Protein AF-I3DXZ9-F1 (afdb_monomer_lite)

Secondary structure (DSSP, 8-state):
----TT-EEEEE----TTSSS---EEEEEEEEESSSSEEEEEEEETTEEEEEEEEEBSSSTT-EE--HHHHHHHHHHHHHHHHHHHHHHHHHHHHHHHHHHHHHHHHHHHHHHHHHHHHHHHHHHHHHHHHHHHHHTSPPPP----

Organism: NCBI:txid997296

Sequence (146 aa):
MKPTVGRIVYYKSYGTPNGEYKSEERAAIVTGVVDDETVHLCVLNPTGMFFNLNVKQGQNGGQRDWMPYQKGQAQKTDEVTETLNKVNVAQNFVMENLLQRIEQLESHVNELQKQEQIIQSMSYHLVQLQQEINELKKPQEPNYFG

pLDDT: mean 92.09, std 8.74, range [56.5, 98.69]

Radius of gyration: 43.35 Å; chains: 1; bounding box: 88×40×124 Å

Structure (mmCIF, N/CA/C/O backbone):
data_AF-I3DXZ9-F1
#
_entry.id   AF-I3DXZ9-F1
#
loop_
_atom_site.group_PDB
_atom_site.id
_atom_site.type_symbol
_atom_site.label_atom_id
_atom_site.label_alt_id
_atom_site.label_comp_id
_atom_site.label_asym_id
_atom_site.label_entity_id
_atom_site.label_seq_id
_atom_site.pdbx_PDB_ins_code
_atom_site.Cartn_x
_atom_site.Cartn_y
_atom_site.Cartn_z
_atom_site.occupancy
_atom_site.B_iso_or_equiv
_atom_site.auth_seq_id
_atom_site.auth_comp_id
_atom_site.auth_asym_id
_atom_site.auth_atom_id
_atom_site.pdbx_PDB_model_num
ATOM 1 N N . MET A 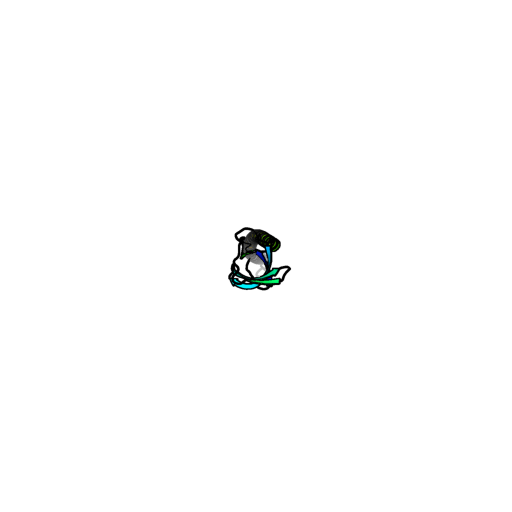1 1 ? 8.460 4.979 -4.888 1.00 85.19 1 MET A N 1
ATOM 2 C CA . MET A 1 1 ? 7.586 3.939 -5.484 1.00 85.19 1 MET A CA 1
ATOM 3 C C . MET A 1 1 ? 8.424 2.725 -5.860 1.00 85.19 1 MET A C 1
ATOM 5 O O . MET A 1 1 ? 9.480 2.917 -6.450 1.00 85.19 1 MET A O 1
ATOM 9 N N . LYS A 1 2 ? 7.955 1.510 -5.548 1.00 92.06 2 LYS A N 1
ATOM 10 C CA . LYS A 1 2 ? 8.658 0.245 -5.834 1.00 92.06 2 LYS A CA 1
ATOM 11 C C . LYS A 1 2 ? 8.429 -0.227 -7.276 1.00 92.06 2 LYS A C 1
ATOM 13 O O . LYS A 1 2 ? 7.263 -0.249 -7.667 1.00 92.06 2 LYS A O 1
ATOM 18 N N . PRO A 1 3 ? 9.448 -0.612 -8.063 1.00 96.25 3 PRO A N 1
ATOM 19 C CA . PRO A 1 3 ? 9.257 -1.076 -9.435 1.00 96.25 3 PRO A CA 1
ATOM 20 C C . PRO A 1 3 ? 8.631 -2.465 -9.552 1.00 96.25 3 PRO A C 1
ATOM 22 O O . PRO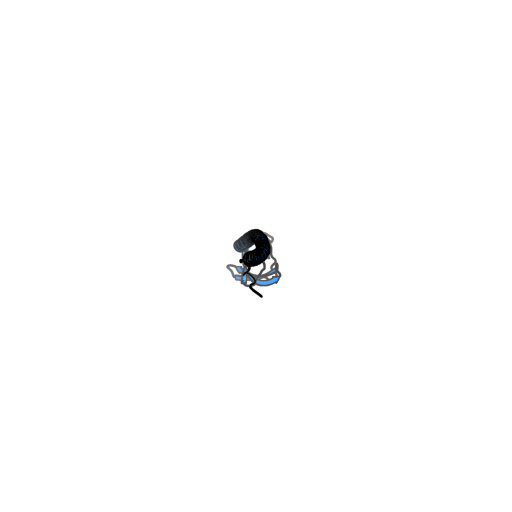 A 1 3 ? 8.794 -3.321 -8.690 1.00 96.25 3 PRO A O 1
ATOM 25 N N . THR A 1 4 ? 7.895 -2.676 -10.645 1.00 97.25 4 THR A N 1
ATOM 26 C CA . THR A 1 4 ? 7.294 -3.964 -11.013 1.00 97.25 4 THR A CA 1
ATOM 27 C C . THR A 1 4 ? 7.357 -4.144 -12.527 1.00 97.25 4 THR A C 1
ATOM 29 O O . THR A 1 4 ? 7.286 -3.163 -13.271 1.00 97.25 4 THR A O 1
ATOM 32 N N . VAL A 1 5 ? 7.446 -5.394 -12.983 1.00 98.00 5 VAL A N 1
ATOM 33 C CA . VAL A 1 5 ? 7.362 -5.746 -14.410 1.00 98.00 5 VAL A CA 1
ATOM 34 C C . VAL A 1 5 ? 6.035 -5.256 -15.003 1.00 98.00 5 VAL A C 1
ATOM 36 O O . VAL A 1 5 ? 5.012 -5.226 -14.318 1.00 98.00 5 VAL A O 1
ATOM 39 N N . GLY A 1 6 ? 6.069 -4.812 -16.260 1.00 97.06 6 GLY A N 1
ATOM 40 C CA . GLY A 1 6 ? 4.919 -4.289 -17.000 1.00 97.06 6 GLY A CA 1
ATOM 41 C C . GLY A 1 6 ? 4.603 -2.813 -16.740 1.00 97.06 6 GLY A C 1
ATOM 42 O O . GLY A 1 6 ? 3.785 -2.236 -17.454 1.00 97.06 6 GLY A O 1
ATOM 43 N N . ARG A 1 7 ? 5.250 -2.160 -15.763 1.00 96.38 7 ARG A N 1
ATOM 44 C CA . ARG A 1 7 ? 5.054 -0.718 -15.545 1.00 96.38 7 ARG A CA 1
ATOM 45 C C . ARG A 1 7 ? 5.713 0.110 -16.631 1.00 96.38 7 ARG A C 1
ATOM 47 O O . ARG A 1 7 ? 6.837 -0.170 -17.037 1.00 96.38 7 ARG A O 1
ATOM 54 N N . ILE A 1 8 ? 5.027 1.178 -17.020 1.00 96.75 8 ILE A N 1
ATOM 55 C CA . ILE A 1 8 ? 5.564 2.193 -17.918 1.00 96.75 8 ILE A CA 1
ATOM 56 C C . ILE A 1 8 ? 6.288 3.259 -17.086 1.00 96.75 8 ILE A C 1
ATOM 58 O O . ILE A 1 8 ? 5.797 3.668 -16.030 1.00 96.75 8 ILE A O 1
ATOM 62 N N . VAL A 1 9 ? 7.463 3.665 -17.557 1.00 96.94 9 VAL A N 1
ATOM 63 C CA . VAL A 1 9 ? 8.340 4.691 -16.984 1.00 96.94 9 VAL A CA 1
ATOM 64 C C . VAL A 1 9 ? 8.850 5.613 -18.092 1.00 96.94 9 VAL A C 1
ATOM 66 O O . VAL A 1 9 ? 8.760 5.281 -19.279 1.00 96.94 9 VAL A O 1
ATOM 69 N N . TYR A 1 10 ? 9.417 6.756 -17.714 1.00 96.62 10 TYR A N 1
ATOM 70 C CA . TYR A 1 10 ? 10.251 7.534 -18.622 1.00 96.62 10 TYR A CA 1
ATOM 71 C C . TYR A 1 10 ? 11.684 7.022 -18.588 1.00 96.62 10 TYR A C 1
ATOM 73 O O . TYR A 1 10 ? 12.281 6.880 -17.525 1.00 96.62 10 TYR A O 1
ATOM 81 N N . TYR A 1 11 ? 12.237 6.751 -19.764 1.00 96.69 11 TYR A N 1
ATOM 82 C CA . TYR A 1 11 ? 13.657 6.528 -19.985 1.00 96.69 11 TYR A CA 1
ATOM 83 C C . TYR A 1 11 ? 14.250 7.759 -20.655 1.00 96.69 11 TYR A C 1
ATOM 85 O O . TYR A 1 11 ? 13.725 8.234 -21.660 1.00 96.69 11 TYR A O 1
ATOM 93 N N . LYS A 1 12 ? 15.363 8.257 -20.132 1.00 95.62 12 LYS A N 1
ATOM 94 C CA . LYS A 1 12 ? 16.041 9.423 -20.679 1.00 95.62 12 LYS A CA 1
ATOM 95 C C . LYS A 1 12 ? 17.200 8.973 -21.558 1.00 95.62 12 LYS A C 1
ATOM 97 O O . LYS A 1 12 ? 18.123 8.317 -21.081 1.00 95.62 12 LYS A O 1
ATOM 102 N N . SER A 1 13 ? 17.167 9.286 -22.853 1.00 91.56 13 SER A N 1
ATOM 103 C CA . SER A 1 13 ? 18.253 8.898 -23.762 1.00 91.56 13 SER A CA 1
ATOM 104 C C . SER A 1 13 ? 19.569 9.582 -23.373 1.00 91.56 13 SER A C 1
ATOM 106 O O . SER A 1 13 ? 19.568 10.679 -22.818 1.00 91.56 13 SER A O 1
ATOM 108 N N . TYR A 1 14 ? 20.709 8.952 -23.665 1.00 88.25 14 TYR A N 1
ATOM 109 C CA . TYR A 1 14 ? 22.026 9.530 -23.365 1.00 88.25 14 TYR A CA 1
ATOM 110 C C . TYR A 1 14 ? 22.279 10.862 -24.087 1.00 88.25 14 TYR A C 1
ATOM 112 O O . TYR A 1 14 ? 23.001 11.711 -23.571 1.00 88.25 14 TYR A O 1
ATOM 120 N N . GLY A 1 15 ? 21.672 11.052 -25.262 1.00 84.56 15 GLY A N 1
ATOM 121 C CA . GLY A 1 15 ? 22.135 12.054 -26.216 1.00 84.56 15 GLY A CA 1
ATOM 122 C C . GLY A 1 15 ? 23.538 11.712 -26.726 1.00 84.56 15 GLY A C 1
ATOM 123 O O . GLY A 1 15 ? 24.065 10.628 -26.467 1.00 84.56 15 GLY A O 1
ATOM 124 N N . THR A 1 16 ? 24.151 12.636 -27.454 1.00 81.06 16 THR A N 1
ATOM 125 C CA . THR A 1 16 ? 25.560 12.528 -27.859 1.00 81.06 16 THR A CA 1
ATOM 126 C C . THR A 1 16 ? 26.425 13.533 -27.108 1.00 81.06 16 THR A C 1
ATOM 128 O O . THR A 1 16 ? 25.973 14.664 -26.922 1.00 81.06 16 THR A O 1
ATOM 131 N N . PRO A 1 17 ? 27.682 13.194 -26.768 1.00 78.06 17 PRO A N 1
ATOM 132 C CA . PRO A 1 17 ? 28.588 14.090 -26.043 1.00 78.06 17 PRO A CA 1
ATOM 133 C C . PRO A 1 17 ? 28.754 15.481 -26.674 1.00 78.06 17 PRO A C 1
ATOM 135 O O . PRO A 1 17 ? 28.822 16.471 -25.955 1.00 78.06 17 PRO A O 1
ATOM 138 N N . ASN A 1 18 ? 28.742 15.569 -28.009 1.00 76.19 18 ASN A N 1
ATOM 139 C CA . ASN A 1 18 ? 28.889 16.830 -28.749 1.00 76.19 18 ASN A CA 1
ATOM 140 C C . ASN A 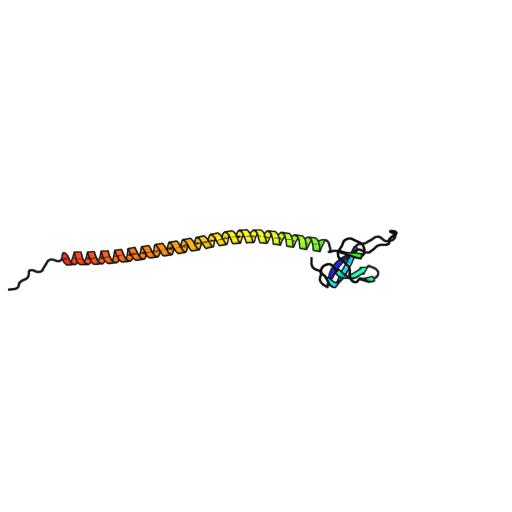1 18 ? 27.555 17.557 -29.014 1.00 76.19 18 ASN A C 1
ATOM 142 O O . ASN A 1 18 ? 27.524 18.526 -29.765 1.00 76.19 18 ASN A O 1
ATOM 146 N N . GLY A 1 19 ? 26.443 17.089 -28.434 1.00 73.56 19 GLY A N 1
ATOM 147 C CA . GLY A 1 19 ? 25.136 17.750 -28.525 1.00 73.56 19 GLY A CA 1
ATOM 148 C C . GLY A 1 19 ? 24.388 17.597 -29.854 1.00 73.56 19 GLY A C 1
ATOM 149 O O . GLY A 1 19 ? 23.314 18.177 -29.993 1.00 73.56 19 GLY A O 1
ATOM 150 N N . GLU A 1 20 ? 24.907 16.806 -30.798 1.00 80.75 20 GLU A N 1
ATOM 151 C CA . GLU A 1 20 ? 24.246 16.494 -32.077 1.00 80.75 20 GLU A CA 1
ATOM 152 C C . GLU A 1 20 ? 22.843 15.896 -31.867 1.00 80.75 20 GLU A C 1
ATOM 154 O O . GLU A 1 20 ? 21.886 16.288 -32.531 1.00 80.75 20 GLU A O 1
ATOM 159 N N . TYR A 1 21 ? 22.699 15.032 -30.860 1.00 78.06 21 TYR A N 1
ATOM 160 C CA . TYR A 1 21 ? 21.424 14.502 -30.393 1.00 78.06 21 TYR A CA 1
ATOM 161 C C . TYR A 1 21 ? 21.205 14.859 -28.929 1.00 78.06 21 TYR A C 1
ATOM 163 O O . TYR A 1 21 ? 22.020 14.543 -28.055 1.00 78.06 21 TYR A O 1
ATOM 171 N N . LYS A 1 22 ? 20.066 15.496 -28.655 1.00 82.06 22 LYS A N 1
ATOM 172 C CA . LYS A 1 22 ? 19.655 15.829 -27.294 1.00 82.06 22 LYS A CA 1
ATOM 173 C C . LYS A 1 22 ? 19.220 14.578 -26.536 1.00 82.06 22 LYS A C 1
ATOM 175 O O . LYS A 1 22 ? 18.750 13.588 -27.098 1.00 82.06 22 LYS A O 1
ATOM 180 N N . SER A 1 23 ? 19.382 14.657 -25.224 1.00 87.25 23 SER A N 1
ATOM 181 C CA . SER A 1 23 ? 18.749 13.733 -24.297 1.00 87.25 23 SER A CA 1
ATOM 182 C C . SER A 1 23 ? 17.238 13.987 -24.301 1.00 87.25 23 SER A C 1
ATOM 184 O O . SER A 1 23 ? 16.801 15.111 -24.059 1.00 87.25 23 SER A O 1
ATOM 186 N N . GLU A 1 24 ? 16.453 12.959 -24.607 1.00 90.00 24 GLU A N 1
ATOM 187 C CA . GLU A 1 24 ? 14.995 13.017 -24.737 1.00 90.00 24 GLU A CA 1
ATOM 188 C C . GLU A 1 24 ? 14.336 11.984 -23.825 1.00 90.00 24 GLU A C 1
ATOM 190 O O . GLU A 1 24 ? 14.875 10.894 -23.603 1.00 90.00 24 GLU A O 1
ATOM 195 N N . GLU A 1 25 ? 13.150 12.321 -23.323 1.00 93.38 25 GLU A N 1
ATOM 196 C CA . GLU A 1 25 ? 12.300 11.397 -22.578 1.00 93.38 25 GLU A CA 1
ATOM 197 C C . GLU A 1 25 ? 11.579 10.453 -23.543 1.00 93.38 25 GLU A C 1
ATOM 199 O O . GLU A 1 25 ? 10.981 10.870 -24.534 1.00 93.38 25 GLU A O 1
ATOM 204 N N . ARG A 1 26 ? 11.645 9.156 -23.253 1.00 94.56 26 ARG A N 1
ATOM 205 C CA . ARG A 1 26 ? 11.073 8.082 -24.065 1.00 94.56 26 ARG A CA 1
ATOM 206 C C . ARG A 1 26 ? 10.232 7.177 -23.185 1.00 94.56 26 ARG A C 1
ATOM 208 O O . ARG A 1 26 ? 10.595 6.905 -22.041 1.00 94.56 26 ARG A O 1
ATOM 215 N N . ALA A 1 27 ? 9.120 6.682 -23.717 1.00 95.75 27 ALA A N 1
ATOM 216 C CA . ALA A 1 27 ? 8.328 5.684 -23.016 1.00 95.75 27 ALA A CA 1
ATOM 217 C C . ALA A 1 27 ? 9.105 4.364 -22.956 1.00 95.75 27 ALA A C 1
ATOM 219 O O . ALA A 1 27 ? 9.639 3.897 -23.964 1.00 95.75 27 ALA A O 1
ATOM 220 N N . ALA A 1 28 ? 9.158 3.753 -21.780 1.00 97.81 28 ALA A N 1
ATOM 221 C CA . ALA A 1 28 ? 9.765 2.446 -21.604 1.00 97.81 28 ALA A CA 1
ATOM 222 C C . ALA A 1 28 ? 8.913 1.568 -20.695 1.00 97.81 28 ALA A C 1
ATOM 224 O O . ALA A 1 28 ? 8.310 2.056 -19.741 1.00 97.81 28 ALA A O 1
ATOM 225 N N . ILE A 1 29 ? 8.883 0.271 -20.982 1.00 98.19 29 ILE A N 1
ATOM 226 C CA . ILE A 1 29 ? 8.206 -0.731 -20.157 1.00 98.19 29 ILE A CA 1
ATOM 227 C C . ILE A 1 29 ? 9.259 -1.491 -19.359 1.00 98.19 29 ILE A C 1
ATOM 229 O O . ILE A 1 29 ? 10.258 -1.941 -19.920 1.00 98.19 29 ILE A O 1
ATOM 233 N N . VAL A 1 30 ? 9.027 -1.661 -18.059 1.00 98.50 30 VAL A N 1
ATOM 234 C CA . VAL A 1 30 ? 9.857 -2.502 -17.195 1.00 98.50 30 VAL A CA 1
ATOM 235 C C . VAL A 1 30 ? 9.688 -3.965 -17.598 1.00 98.50 30 VAL A C 1
ATOM 237 O O . VAL A 1 30 ? 8.603 -4.528 -17.466 1.00 98.50 30 VAL A O 1
ATOM 240 N N . THR A 1 31 ? 10.764 -4.592 -18.059 1.00 98.62 31 THR A N 1
ATOM 241 C CA . THR A 1 31 ? 10.801 -6.011 -18.449 1.00 98.62 31 THR A CA 1
ATOM 242 C C . THR A 1 31 ? 11.378 -6.911 -17.358 1.00 98.62 31 THR A C 1
ATOM 244 O O . THR A 1 31 ? 11.125 -8.110 -17.359 1.00 98.62 31 THR A O 1
ATOM 247 N N . GLY A 1 32 ? 12.104 -6.340 -16.395 1.00 98.50 32 GLY A N 1
ATOM 248 C CA . GLY A 1 32 ? 12.686 -7.050 -15.257 1.00 98.50 32 GLY A CA 1
ATOM 249 C C . GLY A 1 32 ? 13.040 -6.087 -14.128 1.00 98.50 32 GLY A C 1
ATOM 250 O O . GLY A 1 32 ? 13.316 -4.914 -14.377 1.00 98.50 32 GLY A O 1
ATOM 251 N N . VAL A 1 33 ? 13.017 -6.571 -12.888 1.00 98.56 33 VAL A N 1
ATOM 252 C CA . VAL A 1 33 ? 13.404 -5.798 -11.698 1.00 98.56 33 VAL A CA 1
ATOM 253 C C . VAL A 1 33 ? 14.641 -6.446 -11.097 1.00 98.56 33 VAL A C 1
ATOM 255 O O . VAL A 1 33 ? 14.615 -7.639 -10.806 1.00 98.56 33 VAL A O 1
ATOM 258 N N . VAL A 1 34 ? 15.709 -5.664 -10.943 1.00 98.12 34 VAL A N 1
ATOM 259 C CA . VAL A 1 34 ? 16.955 -6.105 -10.298 1.00 98.12 34 VAL A CA 1
ATOM 260 C C . VAL A 1 34 ? 16.889 -5.775 -8.810 1.00 98.12 34 VAL A C 1
ATOM 262 O O . VAL A 1 34 ? 17.074 -6.648 -7.970 1.00 98.12 34 VAL A O 1
ATOM 265 N N . ASP A 1 35 ? 16.553 -4.523 -8.500 1.00 97.38 35 ASP A N 1
ATOM 266 C CA . ASP A 1 35 ? 16.347 -3.999 -7.152 1.00 97.38 35 ASP A CA 1
ATOM 267 C C . ASP A 1 35 ? 15.368 -2.805 -7.198 1.00 97.38 35 ASP A C 1
ATOM 269 O O . ASP A 1 35 ? 14.758 -2.521 -8.235 1.00 97.38 35 ASP A O 1
ATOM 273 N N . ASP A 1 36 ? 15.179 -2.109 -6.075 1.00 95.56 36 ASP A N 1
ATOM 274 C CA . ASP A 1 36 ? 14.224 -0.996 -5.976 1.00 95.56 36 ASP A CA 1
ATOM 275 C C . ASP A 1 36 ? 14.597 0.219 -6.858 1.00 95.56 36 ASP A C 1
ATOM 277 O O . ASP A 1 36 ? 13.729 1.017 -7.237 1.00 95.56 36 ASP A O 1
ATOM 281 N N . GLU A 1 37 ? 15.865 0.345 -7.257 1.00 96.69 37 GLU A N 1
ATOM 282 C CA . GLU A 1 37 ? 16.383 1.450 -8.066 1.00 96.69 37 GLU A CA 1
ATOM 283 C C . GLU A 1 37 ? 16.725 1.035 -9.504 1.00 96.69 37 GLU A C 1
ATOM 285 O O . GLU A 1 37 ? 16.688 1.878 -10.407 1.00 96.69 37 GLU A O 1
ATOM 290 N N . THR A 1 38 ? 16.942 -0.252 -9.759 1.00 98.06 38 THR A N 1
ATOM 291 C CA . THR A 1 38 ? 17.507 -0.773 -11.006 1.00 98.06 38 THR A CA 1
ATOM 292 C C . THR A 1 38 ? 16.562 -1.747 -11.708 1.00 98.06 38 THR A C 1
ATOM 294 O O . THR A 1 38 ? 16.081 -2.724 -11.134 1.00 98.06 38 THR A O 1
ATOM 297 N N . VAL A 1 39 ? 16.311 -1.504 -12.997 1.00 98.69 39 VAL A N 1
ATOM 298 C CA . VAL A 1 39 ? 15.366 -2.290 -13.809 1.00 98.69 39 VAL A CA 1
ATOM 299 C C . VAL A 1 39 ? 15.915 -2.614 -15.196 1.00 98.69 39 VAL A C 1
ATOM 301 O O . VAL A 1 39 ? 16.880 -2.019 -15.670 1.00 98.69 39 VAL A O 1
ATOM 304 N N . HIS A 1 40 ? 15.291 -3.567 -15.873 1.00 98.62 40 HIS A N 1
ATOM 305 C CA . HIS A 1 40 ? 15.451 -3.790 -17.307 1.00 98.62 40 HIS A CA 1
ATOM 306 C C . HIS A 1 40 ? 14.294 -3.123 -18.038 1.00 98.62 40 HIS A C 1
ATOM 308 O O . HIS A 1 40 ? 13.159 -3.161 -17.561 1.00 98.62 40 HIS A O 1
ATOM 314 N N . LEU A 1 41 ? 14.582 -2.497 -19.174 1.00 98.50 41 LEU A N 1
ATOM 315 C CA . LEU A 1 41 ? 13.626 -1.697 -19.922 1.00 98.50 41 LEU A CA 1
ATOM 316 C C . LEU A 1 41 ? 13.544 -2.146 -21.374 1.00 98.50 41 LEU A C 1
ATOM 318 O O . LEU A 1 41 ? 14.565 -2.353 -22.023 1.00 98.50 41 LEU A O 1
ATOM 322 N N . CYS A 1 42 ? 12.325 -2.186 -21.898 1.00 98.38 42 CYS A N 1
ATOM 323 C CA . CYS A 1 42 ? 12.053 -2.089 -23.324 1.00 98.38 42 CYS A CA 1
ATOM 324 C C . CYS A 1 42 ? 11.693 -0.633 -23.635 1.00 98.38 42 CYS A C 1
ATOM 326 O O . CYS A 1 42 ? 10.603 -0.175 -23.291 1.00 98.38 42 CYS A O 1
ATOM 328 N N . VAL A 1 43 ? 12.618 0.105 -24.244 1.00 97.12 43 VAL A N 1
ATOM 329 C CA . VAL A 1 43 ? 12.451 1.507 -24.637 1.00 97.12 43 VAL A CA 1
ATOM 330 C C . VAL A 1 43 ? 11.792 1.565 -26.008 1.00 97.12 43 VAL A C 1
ATOM 332 O O . VAL A 1 43 ? 12.315 1.012 -26.976 1.00 97.12 43 VAL A O 1
ATOM 335 N N . LEU A 1 44 ? 10.661 2.257 -26.091 1.00 95.50 44 LEU A N 1
ATOM 336 C CA . LEU A 1 44 ? 9.863 2.395 -27.302 1.00 95.50 44 LEU A CA 1
ATOM 337 C C . LEU A 1 44 ? 10.277 3.663 -28.055 1.00 95.50 44 LEU A C 1
ATOM 339 O O . LEU A 1 44 ? 10.239 4.765 -27.506 1.00 95.50 44 LEU A O 1
ATOM 343 N N . ASN A 1 45 ? 10.654 3.507 -29.320 1.00 90.06 45 ASN A N 1
ATOM 344 C CA . ASN A 1 45 ? 10.961 4.599 -30.235 1.00 90.06 45 ASN A CA 1
ATOM 345 C C . ASN A 1 45 ? 10.121 4.498 -31.508 1.00 90.06 45 ASN A C 1
ATOM 347 O O . ASN A 1 45 ? 9.740 3.393 -31.895 1.00 90.06 45 ASN A O 1
ATOM 351 N N . PRO A 1 46 ? 9.899 5.619 -32.222 1.00 87.94 46 PRO A N 1
ATOM 352 C CA . PRO A 1 46 ? 9.197 5.594 -33.506 1.00 87.94 46 PRO A CA 1
ATOM 353 C C . PRO A 1 46 ? 9.814 4.625 -34.524 1.00 87.94 46 PRO A C 1
ATOM 355 O O . PRO A 1 46 ? 9.106 4.056 -35.346 1.00 87.94 46 PRO A O 1
ATOM 358 N N . THR A 1 47 ? 11.132 4.429 -34.463 1.00 89.44 47 THR A N 1
ATOM 359 C CA . THR A 1 47 ? 11.897 3.601 -35.402 1.00 89.44 47 THR A CA 1
ATOM 360 C C . THR A 1 47 ? 12.218 2.200 -34.881 1.00 89.44 47 THR A C 1
ATOM 362 O O . THR A 1 47 ? 12.861 1.430 -35.590 1.00 89.44 47 THR A O 1
ATOM 365 N N . GLY A 1 48 ? 11.803 1.841 -33.662 1.00 92.62 48 GLY A N 1
ATOM 366 C CA . GLY A 1 48 ? 12.070 0.513 -33.111 1.00 92.62 48 GLY A CA 1
ATOM 367 C C . GLY A 1 48 ? 12.064 0.443 -31.589 1.00 92.62 48 GLY A C 1
ATOM 368 O O . GLY A 1 48 ? 11.704 1.387 -30.891 1.00 92.62 48 GLY A O 1
ATOM 369 N N . MET A 1 49 ? 12.485 -0.706 -31.067 1.00 96.06 49 MET A N 1
ATOM 370 C CA . MET A 1 49 ? 12.551 -0.974 -29.632 1.00 96.06 49 MET A CA 1
ATOM 371 C C . MET A 1 49 ? 13.984 -1.305 -29.223 1.00 96.06 49 MET A C 1
ATOM 373 O O . MET A 1 49 ? 14.666 -2.053 -29.921 1.00 96.06 49 MET A O 1
ATOM 377 N N . PHE A 1 50 ? 14.427 -0.769 -28.086 1.00 95.50 50 PHE A N 1
ATOM 378 C CA . PHE A 1 50 ? 15.737 -1.077 -27.504 1.00 95.50 50 PHE A CA 1
ATOM 379 C C . PHE A 1 50 ? 15.565 -1.742 -26.144 1.00 95.50 50 PHE A C 1
ATOM 381 O O . PHE A 1 50 ? 14.734 -1.316 -25.344 1.00 95.50 50 PHE A O 1
ATOM 388 N N . PHE A 1 51 ? 16.374 -2.761 -25.870 1.00 97.62 51 PHE A N 1
ATOM 389 C CA . PHE A 1 51 ? 16.364 -3.473 -24.597 1.00 97.62 51 PHE A CA 1
ATOM 390 C C . PHE A 1 51 ? 17.574 -3.061 -23.768 1.00 97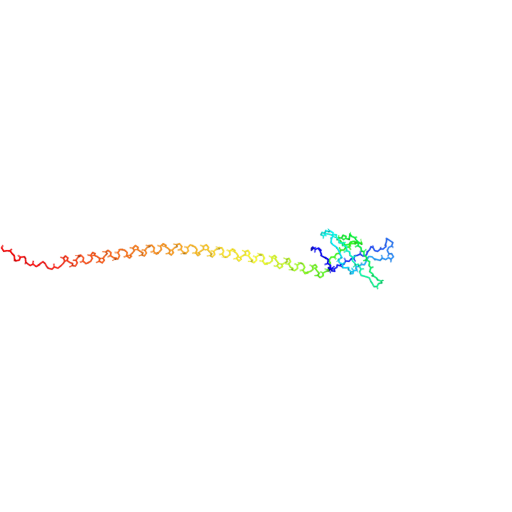.62 51 PHE A C 1
ATOM 392 O O . PHE A 1 51 ? 18.701 -3.461 -24.056 1.00 97.62 51 PHE A O 1
ATOM 399 N N . ASN A 1 52 ? 17.333 -2.265 -22.730 1.00 97.38 52 ASN A N 1
ATOM 400 C CA . ASN A 1 52 ? 18.379 -1.750 -21.858 1.00 97.38 52 ASN A CA 1
ATOM 401 C C . ASN A 1 52 ? 18.352 -2.506 -20.531 1.00 97.38 52 ASN A C 1
ATOM 403 O O . ASN A 1 52 ? 17.327 -2.553 -19.850 1.00 97.38 52 ASN A O 1
ATOM 407 N N . LEU A 1 53 ? 19.488 -3.083 -20.152 1.00 98.25 53 LEU A N 1
ATOM 408 C CA . LEU A 1 53 ? 19.646 -3.796 -18.888 1.00 98.25 53 LEU A CA 1
ATOM 409 C C . LEU A 1 53 ? 20.222 -2.867 -17.816 1.00 98.25 53 LEU A C 1
ATOM 411 O O . LEU A 1 53 ? 20.929 -1.911 -18.123 1.00 98.25 53 LEU A O 1
ATOM 415 N N . ASN A 1 54 ? 19.941 -3.188 -16.554 1.00 98.12 54 ASN A N 1
ATOM 416 C CA . ASN A 1 54 ? 20.484 -2.510 -15.372 1.00 98.12 54 ASN A CA 1
ATOM 417 C C . ASN A 1 54 ? 20.341 -0.973 -15.377 1.00 98.12 54 ASN A C 1
ATOM 419 O O . ASN A 1 54 ? 21.253 -0.243 -14.987 1.00 98.12 54 ASN A O 1
ATOM 423 N N . VAL A 1 55 ? 19.186 -0.470 -15.813 1.00 98.25 55 VAL A N 1
ATOM 424 C CA . VAL A 1 55 ? 18.883 0.962 -15.867 1.00 98.25 55 VAL A CA 1
ATOM 425 C C . VAL A 1 55 ? 18.527 1.478 -14.475 1.00 98.25 55 VAL A C 1
ATOM 427 O O . VAL A 1 55 ? 17.513 1.081 -13.896 1.00 98.25 55 VAL A O 1
ATOM 430 N N . LYS A 1 56 ? 19.349 2.397 -13.961 1.00 97.94 56 LYS A N 1
ATOM 431 C CA . LYS A 1 56 ? 19.170 3.034 -12.649 1.00 97.94 56 LYS A CA 1
ATOM 432 C C . LYS A 1 56 ? 18.131 4.152 -12.674 1.00 97.94 56 LYS A C 1
ATOM 434 O O . LYS A 1 56 ? 17.949 4.827 -13.691 1.00 97.94 56 LYS A O 1
ATOM 439 N N . GLN A 1 57 ? 17.490 4.389 -11.532 1.00 97.19 57 GLN A N 1
ATOM 440 C CA . GLN A 1 57 ? 16.638 5.555 -11.323 1.00 97.19 57 GLN A CA 1
ATOM 441 C C . GLN A 1 57 ? 17.456 6.854 -11.346 1.00 97.19 57 GLN A C 1
ATOM 443 O O . GLN A 1 57 ? 18.535 6.919 -10.762 1.00 97.19 57 GLN A O 1
ATOM 448 N N . GLY A 1 58 ? 16.932 7.903 -11.976 1.00 95.12 58 GLY A N 1
ATOM 449 C CA . GLY A 1 58 ? 17.505 9.245 -11.915 1.00 95.12 58 GLY A CA 1
ATOM 450 C C . GLY A 1 58 ? 17.071 10.149 -13.070 1.00 95.12 58 GLY A C 1
ATOM 451 O O . GLY A 1 58 ? 16.160 9.818 -13.821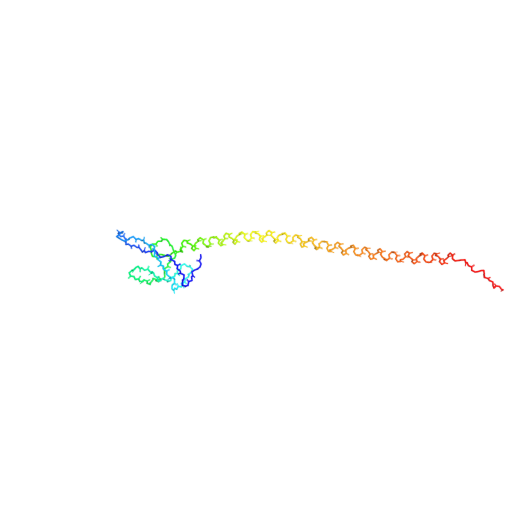 1.00 95.12 58 GLY A O 1
ATOM 452 N N . GLN A 1 59 ? 17.709 11.318 -13.175 1.00 92.12 59 GLN A N 1
ATOM 453 C CA . GLN A 1 59 ? 17.350 12.396 -14.113 1.00 92.12 59 GLN A CA 1
ATOM 454 C C . GLN A 1 59 ? 18.348 12.586 -15.263 1.00 92.12 59 GLN A C 1
ATOM 456 O O . GLN A 1 59 ? 18.173 13.492 -16.084 1.00 92.12 59 GLN A O 1
ATOM 461 N N . ASN A 1 60 ? 19.403 11.772 -15.322 1.00 92.62 60 ASN A N 1
ATOM 462 C CA . ASN A 1 60 ? 20.467 11.881 -16.316 1.00 92.62 60 ASN A CA 1
ATOM 463 C C . ASN A 1 60 ? 20.214 10.972 -17.524 1.00 92.62 60 ASN A C 1
ATOM 465 O O . ASN A 1 60 ? 19.356 10.090 -17.502 1.00 92.62 60 ASN A O 1
ATOM 469 N N . GLY A 1 61 ? 20.989 11.180 -18.589 1.00 93.50 61 GLY A N 1
ATOM 470 C CA . GLY A 1 61 ? 20.984 10.284 -19.741 1.00 93.50 61 GLY A CA 1
ATOM 471 C C . GLY A 1 61 ? 21.326 8.846 -19.338 1.00 93.50 61 GLY A C 1
ATOM 472 O O . GLY A 1 61 ? 22.222 8.614 -18.526 1.00 93.50 61 GLY A O 1
ATOM 473 N N . GLY A 1 62 ? 20.584 7.884 -19.881 1.00 94.69 62 GLY A N 1
ATOM 474 C CA . GLY A 1 62 ? 20.702 6.471 -19.529 1.00 94.69 62 GLY A CA 1
ATOM 475 C C . GLY A 1 62 ? 19.955 6.053 -18.271 1.00 94.69 62 GLY A C 1
ATOM 476 O O . GLY A 1 62 ? 20.082 4.902 -17.862 1.00 94.69 62 GLY A O 1
ATOM 477 N N . GLN A 1 63 ? 19.211 6.959 -17.639 1.00 97.06 63 GLN A N 1
ATOM 478 C CA . GLN A 1 63 ? 18.455 6.675 -16.424 1.00 97.06 63 GLN A CA 1
ATOM 479 C C . GLN A 1 63 ? 16.955 6.656 -16.692 1.00 97.06 63 GLN A C 1
ATOM 481 O O . GLN A 1 63 ? 16.470 7.077 -17.747 1.00 97.06 63 GLN A O 1
ATOM 486 N N . ARG A 1 64 ? 16.217 6.139 -15.712 1.00 96.50 64 ARG A N 1
ATOM 487 C CA . ARG A 1 64 ? 14.758 6.098 -15.729 1.00 96.50 64 ARG A CA 1
ATOM 488 C C . ARG A 1 64 ? 14.153 6.902 -14.600 1.00 96.50 64 ARG A C 1
ATOM 490 O O . ARG A 1 64 ? 14.717 7.001 -13.513 1.00 96.50 64 ARG A O 1
ATOM 497 N N . ASP A 1 65 ? 12.938 7.358 -14.818 1.00 96.31 65 ASP A N 1
ATOM 498 C CA . ASP A 1 65 ? 12.135 8.015 -13.808 1.00 96.31 65 ASP A CA 1
ATOM 499 C C . ASP A 1 65 ? 10.664 7.632 -13.947 1.00 96.31 65 ASP A C 1
ATOM 501 O O . ASP A 1 65 ? 10.201 7.144 -14.978 1.00 96.31 65 ASP A O 1
ATOM 505 N N . TRP A 1 66 ? 9.920 7.828 -12.873 1.00 95.31 66 TRP A N 1
ATOM 506 C CA . TRP A 1 66 ? 8.483 7.631 -12.862 1.00 95.31 66 TRP A CA 1
ATOM 507 C C . TRP A 1 66 ? 7.785 8.681 -13.717 1.00 95.31 66 TRP A C 1
ATOM 509 O O . TRP A 1 66 ? 8.160 9.855 -13.694 1.00 95.31 66 TRP A O 1
ATOM 519 N N . MET A 1 67 ? 6.730 8.278 -14.424 1.00 93.00 67 MET A N 1
ATOM 520 C CA . MET A 1 67 ? 5.925 9.230 -15.180 1.00 93.00 67 MET A CA 1
ATOM 521 C C . MET A 1 67 ? 5.289 10.251 -14.219 1.00 93.00 67 MET A C 1
ATOM 523 O O . MET A 1 67 ? 4.875 9.871 -13.117 1.00 93.00 67 MET A O 1
ATOM 527 N N . PRO A 1 68 ? 5.160 11.534 -14.610 1.00 89.44 68 PRO A N 1
ATOM 528 C CA . PRO A 1 68 ? 4.663 12.591 -13.726 1.00 89.44 68 PRO A CA 1
ATOM 529 C C . PRO A 1 68 ? 3.324 12.264 -13.056 1.00 89.44 68 PRO A C 1
ATOM 531 O O . PRO A 1 68 ? 3.156 12.494 -11.859 1.00 89.44 68 PRO A O 1
ATOM 534 N N . TYR A 1 69 ? 2.391 11.648 -13.789 1.00 87.75 69 TYR A N 1
ATOM 535 C CA . TYR A 1 69 ? 1.098 11.259 -13.225 1.00 87.75 69 TYR A CA 1
ATOM 536 C C . TYR A 1 69 ? 1.230 10.171 -12.151 1.00 87.75 69 TYR A C 1
ATOM 538 O O . TYR A 1 69 ? 0.498 10.209 -11.169 1.00 87.75 69 TYR A O 1
ATOM 546 N N . GLN A 1 70 ? 2.173 9.231 -12.281 1.00 88.38 70 GLN A N 1
ATOM 547 C CA . GLN A 1 70 ? 2.396 8.198 -11.265 1.00 88.38 70 GLN A CA 1
ATOM 548 C C . GLN A 1 70 ? 2.930 8.819 -9.969 1.00 88.38 70 GLN A C 1
ATOM 550 O O . GLN A 1 70 ? 2.515 8.419 -8.884 1.00 88.38 70 GLN A O 1
ATOM 555 N N . LYS A 1 71 ? 3.793 9.840 -10.075 1.00 86.75 71 LYS A N 1
ATOM 556 C CA . LYS A 1 71 ? 4.277 10.604 -8.915 1.00 86.75 71 LYS A CA 1
ATOM 557 C C . LYS A 1 71 ? 3.145 11.362 -8.226 1.00 86.75 71 LYS A C 1
ATOM 559 O O . LYS A 1 71 ? 3.020 11.272 -7.011 1.00 86.75 71 LYS A O 1
ATOM 564 N N . GLY A 1 72 ? 2.293 12.039 -8.999 1.00 85.00 72 GLY A N 1
ATOM 565 C CA . GLY A 1 72 ? 1.141 12.759 -8.453 1.00 85.00 72 GLY A CA 1
ATOM 566 C C . GLY A 1 72 ? 0.127 11.840 -7.762 1.00 85.00 72 GLY A C 1
ATOM 567 O O . GLY A 1 72 ? -0.434 12.209 -6.738 1.00 85.00 72 GLY A O 1
ATOM 568 N N . GLN A 1 73 ? -0.092 10.626 -8.279 1.00 85.31 73 GLN A N 1
ATOM 569 C CA . GLN A 1 73 ? -0.956 9.636 -7.621 1.00 85.31 73 GLN A CA 1
ATOM 570 C C . GLN A 1 73 ? -0.346 9.113 -6.313 1.00 85.31 73 GLN A C 1
ATOM 572 O O . GLN A 1 73 ? -1.059 8.985 -5.319 1.00 85.31 73 GLN A O 1
ATOM 577 N N . ALA A 1 74 ? 0.966 8.854 -6.289 1.00 80.25 74 ALA A N 1
ATOM 578 C CA . ALA A 1 74 ? 1.662 8.450 -5.069 1.00 80.25 74 ALA A CA 1
ATOM 579 C C . ALA A 1 74 ? 1.579 9.534 -3.984 1.00 80.25 74 ALA A C 1
ATOM 581 O O . ALA A 1 74 ? 1.152 9.238 -2.877 1.00 80.25 74 ALA A O 1
ATOM 582 N N . GLN A 1 75 ? 1.855 10.794 -4.337 1.00 81.25 75 GLN A N 1
ATOM 583 C CA . GLN A 1 75 ? 1.747 11.928 -3.412 1.00 81.25 75 GLN A CA 1
ATOM 584 C C . GLN A 1 75 ? 0.345 12.060 -2.815 1.00 81.25 75 GLN A C 1
ATOM 586 O O . GLN A 1 75 ? 0.200 12.134 -1.600 1.00 81.25 75 GLN A O 1
ATOM 591 N N . LYS A 1 76 ? -0.701 11.997 -3.650 1.00 86.56 76 LYS A N 1
ATOM 592 C CA . LYS A 1 76 ? -2.089 12.024 -3.163 1.00 86.56 76 LYS A CA 1
ATOM 593 C C . LYS A 1 76 ? -2.391 10.870 -2.212 1.00 86.56 76 LYS A C 1
ATOM 595 O O . LYS A 1 76 ? -3.123 11.048 -1.248 1.00 86.56 76 LYS A O 1
ATOM 600 N N . THR A 1 77 ? -1.850 9.686 -2.487 1.00 86.62 77 THR A N 1
ATOM 601 C CA . THR A 1 77 ? -2.049 8.513 -1.627 1.00 86.62 77 THR A CA 1
ATOM 602 C C . THR A 1 77 ? -1.379 8.717 -0.270 1.00 86.62 77 THR A C 1
ATOM 604 O O . THR A 1 77 ? -1.994 8.426 0.755 1.00 86.62 77 THR A O 1
ATOM 607 N N . ASP A 1 78 ? -0.164 9.265 -0.254 1.00 85.38 78 ASP A N 1
ATOM 608 C CA . ASP A 1 78 ? 0.583 9.560 0.970 1.00 85.38 78 ASP A CA 1
ATOM 609 C C . ASP A 1 78 ? -0.142 10.624 1.817 1.00 85.38 78 ASP A C 1
ATOM 611 O O . ASP A 1 78 ? -0.373 10.409 3.006 1.00 85.38 78 ASP A O 1
ATOM 615 N N . GLU A 1 79 ? -0.611 11.712 1.195 1.00 87.62 79 GLU A N 1
ATOM 616 C CA . GLU A 1 79 ? -1.388 12.778 1.854 1.00 87.62 79 GLU A CA 1
ATOM 617 C C . GLU A 1 79 ? -2.707 12.262 2.452 1.00 87.62 79 GLU A C 1
ATOM 619 O O . GLU A 1 79 ? -3.056 12.567 3.600 1.00 87.62 79 GLU A O 1
ATOM 624 N N . VAL A 1 80 ? -3.450 11.453 1.689 1.00 92.94 80 VAL A N 1
ATOM 625 C CA . VAL A 1 80 ? -4.696 10.829 2.158 1.00 92.94 80 VAL A CA 1
ATOM 626 C C . VAL A 1 80 ? -4.414 9.877 3.317 1.00 92.94 80 VAL A C 1
ATOM 628 O O . VAL A 1 80 ? -5.144 9.896 4.306 1.00 92.94 80 VAL A O 1
ATOM 631 N N . THR A 1 81 ? -3.346 9.081 3.233 1.00 91.12 81 THR A N 1
ATOM 632 C CA . THR A 1 81 ? -2.955 8.137 4.291 1.00 91.12 81 THR A CA 1
ATOM 633 C C . THR A 1 81 ? -2.569 8.873 5.571 1.00 91.12 81 THR A C 1
ATOM 635 O O . THR A 1 81 ? -3.011 8.497 6.656 1.00 91.12 81 THR A O 1
ATOM 638 N N . GLU A 1 82 ? -1.800 9.957 5.467 1.00 91.81 82 GLU A N 1
ATOM 639 C CA . GLU A 1 82 ? -1.441 10.789 6.617 1.00 91.81 82 GLU A CA 1
ATOM 640 C C . GLU A 1 82 ? -2.683 11.416 7.266 1.00 91.81 82 GLU A C 1
ATOM 642 O O . GLU A 1 82 ? -2.831 11.401 8.492 1.00 91.81 82 GLU A O 1
ATOM 647 N N . THR A 1 83 ? -3.608 11.923 6.450 1.00 91.38 83 THR A N 1
ATOM 648 C CA . THR A 1 83 ? -4.867 12.505 6.930 1.00 91.38 83 THR A CA 1
ATOM 649 C C . THR A 1 83 ? -5.724 11.457 7.636 1.00 91.38 83 THR A C 1
ATOM 651 O O . THR A 1 83 ? -6.216 11.702 8.738 1.00 91.38 83 THR A O 1
ATOM 654 N N . LEU A 1 84 ? -5.850 10.267 7.046 1.00 92.50 84 LEU A N 1
ATOM 655 C CA . LEU A 1 84 ? -6.598 9.153 7.621 1.00 92.50 84 LEU A CA 1
ATOM 656 C C . LEU A 1 84 ? -5.998 8.714 8.962 1.00 92.50 84 LEU A C 1
ATOM 658 O O . LEU A 1 84 ? -6.732 8.522 9.928 1.00 92.50 84 LEU A O 1
ATOM 662 N N . ASN A 1 85 ? -4.669 8.635 9.060 1.00 93.19 85 ASN A N 1
ATOM 663 C CA . ASN A 1 85 ? -3.986 8.295 10.307 1.00 93.19 85 ASN A CA 1
ATOM 664 C C . ASN A 1 85 ? -4.266 9.320 11.415 1.00 93.19 85 ASN A C 1
ATOM 666 O O . ASN A 1 85 ? -4.551 8.927 12.544 1.00 93.19 85 ASN A O 1
ATOM 670 N N . LYS A 1 86 ? -4.249 10.623 11.108 1.00 92.44 86 LYS A N 1
ATOM 671 C CA . LYS A 1 86 ? -4.585 11.676 12.086 1.00 92.44 86 LYS A CA 1
ATOM 672 C C . LYS A 1 86 ? -6.026 11.556 12.584 1.00 92.44 86 LYS A C 1
ATOM 674 O O . LYS A 1 86 ? -6.266 11.661 13.786 1.00 92.44 86 LYS A O 1
ATOM 679 N N . VAL A 1 87 ? -6.971 11.305 11.676 1.00 93.75 87 VAL A N 1
ATOM 680 C CA . VAL A 1 87 ? -8.382 11.089 12.030 1.00 93.75 87 VAL A CA 1
ATOM 681 C C . VAL A 1 87 ? -8.535 9.852 12.914 1.00 93.75 87 VAL A C 1
ATOM 683 O O . VAL A 1 87 ? -9.190 9.933 13.950 1.00 93.75 87 VAL A O 1
ATOM 686 N N . ASN A 1 88 ? -7.878 8.745 12.564 1.00 95.12 88 ASN A N 1
ATOM 687 C CA . ASN A 1 88 ? -7.932 7.507 13.341 1.00 95.12 88 ASN A CA 1
ATOM 688 C C . ASN A 1 88 ? -7.367 7.691 14.755 1.00 95.12 88 ASN A C 1
ATOM 690 O O . ASN A 1 88 ? -7.963 7.211 15.712 1.00 95.12 88 ASN A O 1
ATOM 694 N N . VAL A 1 89 ? -6.262 8.429 14.919 1.00 94.69 89 VAL A N 1
ATOM 695 C CA . VAL A 1 89 ? -5.703 8.736 16.248 1.00 94.69 89 VAL A CA 1
ATOM 696 C C . VAL A 1 89 ? -6.701 9.525 17.097 1.00 94.69 89 VAL A C 1
ATOM 698 O O . VAL A 1 89 ? -6.930 9.178 18.254 1.00 94.69 89 VAL A O 1
ATOM 701 N N . ALA A 1 90 ? -7.335 10.552 16.525 1.00 93.00 90 ALA A N 1
ATOM 702 C CA . ALA A 1 90 ? -8.337 11.341 17.239 1.00 93.00 90 ALA A CA 1
ATOM 703 C C . ALA A 1 90 ? -9.576 10.506 17.607 1.00 93.00 90 ALA A C 1
ATOM 705 O O . ALA A 1 90 ? -10.078 10.605 18.725 1.00 93.00 90 ALA A O 1
ATOM 706 N N . GLN A 1 91 ? -10.049 9.658 16.691 1.00 93.50 91 GLN A N 1
ATOM 707 C CA . GLN A 1 91 ? -11.182 8.762 16.934 1.00 93.50 91 GLN A CA 1
ATOM 708 C C . GLN A 1 91 ? -10.871 7.724 18.015 1.00 93.50 91 GLN A C 1
ATOM 710 O O . GLN A 1 91 ? -11.693 7.526 18.908 1.00 93.50 91 GLN A O 1
ATOM 715 N N . ASN A 1 92 ? -9.682 7.120 17.983 1.00 95.19 92 ASN A N 1
ATOM 716 C CA . ASN A 1 92 ? -9.244 6.164 18.997 1.00 95.19 92 ASN A CA 1
ATOM 717 C C . ASN A 1 92 ? -9.154 6.825 20.374 1.00 95.19 92 ASN A C 1
ATOM 719 O O . ASN A 1 92 ? -9.674 6.278 21.339 1.00 95.19 92 ASN A O 1
ATOM 723 N N . PHE A 1 93 ? -8.605 8.040 20.456 1.00 96.12 93 PHE A N 1
ATOM 724 C CA . PHE A 1 93 ? -8.559 8.788 21.712 1.00 96.12 93 PHE A CA 1
ATOM 725 C C . PHE A 1 93 ? -9.961 9.050 22.284 1.00 96.12 93 PHE A C 1
ATOM 727 O O . PHE A 1 93 ? -10.199 8.863 23.476 1.00 96.12 93 PHE A O 1
ATOM 734 N N . VAL A 1 94 ? -10.919 9.470 21.450 1.00 96.75 94 VAL A N 1
ATOM 735 C CA . VAL A 1 94 ? -12.308 9.671 21.898 1.00 96.75 94 VAL A CA 1
ATOM 736 C C . VAL A 1 94 ? -12.926 8.350 22.362 1.00 96.75 94 VAL A C 1
ATOM 738 O O . VAL A 1 94 ? -13.566 8.322 23.411 1.00 96.75 94 VAL A O 1
ATOM 741 N N . MET A 1 95 ? -12.712 7.262 21.620 1.00 96.94 95 MET A N 1
ATOM 742 C CA . MET A 1 95 ? -13.233 5.940 21.965 1.00 96.94 95 MET A CA 1
ATOM 743 C C . MET A 1 95 ? -12.684 5.440 23.306 1.00 96.94 95 MET A C 1
ATOM 745 O O . MET A 1 95 ? -13.463 5.020 24.155 1.00 96.94 95 MET A O 1
ATOM 749 N N . GLU A 1 96 ? -11.374 5.540 23.536 1.00 97.44 96 GLU A N 1
ATOM 750 C CA . GLU A 1 96 ? -10.736 5.127 24.793 1.00 97.44 96 GLU A CA 1
ATOM 751 C C . GLU A 1 96 ? -11.291 5.901 25.996 1.00 97.44 96 GLU A C 1
ATOM 753 O O . GLU A 1 96 ? -11.640 5.301 27.013 1.00 97.44 96 GLU A O 1
ATOM 758 N N . ASN A 1 97 ? -11.476 7.220 25.863 1.00 97.50 97 ASN A N 1
ATOM 759 C CA . ASN A 1 97 ? -12.091 8.032 26.918 1.00 97.50 97 ASN A CA 1
ATOM 760 C C . ASN A 1 97 ? -13.549 7.629 27.197 1.00 97.50 97 ASN A C 1
ATOM 762 O O . ASN A 1 97 ? -13.985 7.619 28.351 1.00 97.50 97 ASN A O 1
ATOM 766 N N . LEU A 1 98 ? -14.323 7.319 26.152 1.00 97.94 98 LEU A N 1
ATOM 767 C CA . LEU A 1 98 ? -15.708 6.872 26.305 1.00 97.94 98 LEU A CA 1
ATOM 768 C C . LEU A 1 98 ? -15.785 5.503 26.985 1.00 97.94 98 LEU A C 1
ATOM 770 O O . LEU A 1 98 ? -16.604 5.336 27.887 1.00 97.94 98 LEU A O 1
ATOM 774 N N . LEU A 1 99 ? -14.919 4.560 26.607 1.00 98.06 99 LEU A N 1
ATOM 775 C CA . LEU A 1 99 ? -14.838 3.240 27.236 1.00 98.06 99 LEU A CA 1
ATOM 776 C C . LEU A 1 99 ? -14.497 3.353 28.723 1.00 98.06 99 LEU A C 1
ATOM 778 O O . LEU A 1 99 ? -15.215 2.801 29.552 1.00 98.06 99 LEU A O 1
ATOM 782 N N . GLN A 1 100 ? -13.497 4.163 29.076 1.00 97.94 100 GLN A N 1
ATOM 783 C CA . GLN A 1 100 ? -13.144 4.395 30.477 1.00 97.94 100 GLN A CA 1
ATOM 784 C C . GLN A 1 100 ? -14.320 4.976 31.277 1.00 97.94 100 GLN A C 1
ATOM 786 O O . GLN A 1 100 ? -14.539 4.624 32.437 1.00 97.94 100 GLN A O 1
ATOM 791 N N . ARG A 1 101 ? -15.109 5.867 30.665 1.00 97.94 101 ARG A N 1
ATOM 792 C CA . ARG A 1 101 ? -16.288 6.441 31.320 1.00 97.94 101 ARG A CA 1
ATOM 793 C C . ARG A 1 101 ? -17.426 5.434 31.473 1.00 97.94 101 ARG A C 1
ATOM 795 O O . ARG A 1 101 ? -18.135 5.494 32.475 1.00 97.94 101 ARG A O 1
ATOM 802 N N . ILE A 1 102 ? -17.595 4.519 30.520 1.00 98.25 102 ILE A N 1
ATOM 803 C CA . ILE A 1 102 ? -18.546 3.407 30.631 1.00 98.25 102 ILE A CA 1
ATOM 804 C C . ILE A 1 102 ? -18.151 2.499 31.797 1.00 98.25 102 ILE A C 1
ATOM 806 O O . ILE A 1 102 ? -18.983 2.267 32.667 1.00 98.25 102 ILE A O 1
ATOM 810 N N . GLU A 1 103 ? -16.884 2.094 31.897 1.00 98.25 103 GLU A N 1
ATOM 811 C CA . GLU A 1 103 ? -16.394 1.257 33.005 1.00 98.25 103 GLU A CA 1
ATOM 812 C C . GLU A 1 103 ? -16.628 1.916 34.376 1.00 98.25 103 GLU A C 1
ATOM 814 O O . GLU A 1 103 ? -17.060 1.274 35.338 1.00 98.25 103 GLU A O 1
ATOM 819 N N . GLN A 1 104 ? -16.394 3.229 34.476 1.00 98.00 104 GLN A N 1
ATOM 820 C CA . GLN A 1 104 ? -16.679 3.994 35.694 1.00 98.00 104 GLN A CA 1
ATOM 821 C C . GLN A 1 104 ? -18.171 3.988 36.048 1.00 98.00 104 GLN A C 1
ATOM 823 O O . GLN A 1 104 ? -18.525 3.831 37.219 1.00 98.00 104 GLN A O 1
ATOM 828 N N . LEU A 1 105 ? -19.048 4.155 35.054 1.00 98.25 105 LEU A N 1
ATOM 829 C CA . LEU A 1 105 ? -20.496 4.121 35.256 1.00 98.25 105 LEU A CA 1
ATOM 830 C C . LEU A 1 105 ? -20.974 2.726 35.665 1.00 98.25 105 LEU A C 1
ATOM 832 O O . LEU A 1 105 ? -21.778 2.619 36.586 1.00 98.25 105 LEU A O 1
ATOM 836 N N . GLU A 1 106 ? -20.457 1.668 35.043 1.00 98.31 106 GLU A N 1
ATOM 837 C CA . GLU A 1 106 ? -20.768 0.283 35.409 1.00 98.31 106 GLU A CA 1
ATOM 838 C C . GLU A 1 106 ? -20.373 -0.012 36.860 1.00 98.31 106 GLU A C 1
ATOM 840 O O . GLU A 1 106 ? -21.161 -0.575 37.623 1.00 98.31 106 GLU A O 1
ATOM 845 N N . SER A 1 107 ? -19.188 0.438 37.282 1.00 98.19 107 SER A N 1
ATOM 846 C CA . SER A 1 107 ? -18.748 0.331 38.676 1.00 98.19 107 SER A CA 1
ATOM 847 C C . SER A 1 107 ? -19.704 1.050 39.637 1.00 98.19 107 SER A C 1
ATOM 849 O O . SER A 1 107 ? -20.119 0.479 40.648 1.00 98.19 107 SER A O 1
ATOM 851 N N . HIS A 1 108 ? -20.124 2.270 39.292 1.00 97.94 108 HIS A N 1
ATOM 852 C CA . HIS A 1 108 ? -21.056 3.046 40.108 1.00 97.94 108 HIS A CA 1
ATOM 853 C C . HIS A 1 108 ? -22.441 2.387 40.201 1.00 97.94 108 HIS A C 1
ATOM 855 O O . HIS A 1 108 ? -23.034 2.327 41.277 1.00 97.94 108 HIS A O 1
ATOM 861 N N . VAL A 1 109 ? -22.950 1.837 39.094 1.00 98.19 109 VAL A N 1
ATOM 862 C CA . VAL A 1 109 ? -24.216 1.089 39.074 1.00 98.19 109 VAL A CA 1
ATOM 863 C C . VAL A 1 109 ? -24.136 -0.135 39.985 1.00 98.19 109 VAL A C 1
ATOM 865 O O . VAL A 1 109 ? -25.054 -0.371 40.770 1.00 98.19 109 VAL A O 1
ATOM 868 N N . ASN A 1 110 ? -23.027 -0.876 39.946 1.00 97.88 110 ASN A N 1
ATOM 869 C CA . ASN A 1 110 ? -22.820 -2.027 40.825 1.00 97.88 110 ASN A CA 1
ATOM 870 C C . ASN A 1 110 ? -22.811 -1.629 42.311 1.00 97.88 110 ASN A C 1
ATOM 872 O O . ASN A 1 110 ? -23.286 -2.382 43.162 1.00 97.88 110 ASN A O 1
ATOM 876 N N . GLU A 1 111 ? -22.270 -0.459 42.654 1.00 98.00 111 GLU A N 1
ATOM 877 C CA . GLU A 1 111 ? -22.303 0.054 44.026 1.00 98.00 111 GLU A CA 1
ATOM 878 C C . GLU A 1 111 ? -23.726 0.419 44.468 1.00 98.00 111 GLU A C 1
ATOM 880 O O . GLU A 1 111 ? -24.153 0.012 45.551 1.00 98.00 111 GLU A O 1
ATOM 885 N N . LEU A 1 112 ?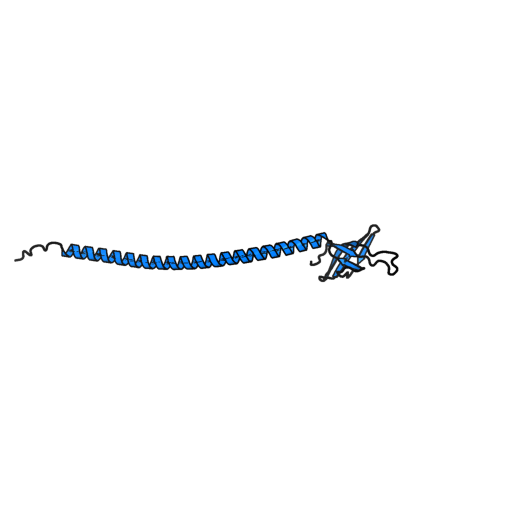 -24.494 1.099 43.612 1.00 97.62 112 LEU A N 1
ATOM 886 C CA . LEU A 1 112 ? -25.898 1.422 43.883 1.00 97.62 112 LEU A CA 1
ATOM 887 C C . LEU A 1 112 ? -26.752 0.162 44.078 1.00 97.62 112 LEU A C 1
ATOM 889 O O . LEU A 1 112 ? -27.568 0.115 44.996 1.00 97.62 112 LEU A O 1
ATOM 893 N N . GLN A 1 113 ? -26.519 -0.891 43.292 1.00 97.69 113 GLN A N 1
ATOM 894 C CA . GLN A 1 113 ? -27.203 -2.178 43.467 1.00 97.69 113 GLN A CA 1
ATOM 895 C C . GLN A 1 113 ? -26.916 -2.813 44.836 1.00 97.69 113 GLN A C 1
ATOM 897 O O . GLN A 1 113 ? -27.815 -3.377 45.460 1.00 97.69 113 GLN A O 1
ATOM 902 N N . LYS A 1 114 ? -25.684 -2.698 45.350 1.00 97.06 114 LYS A N 1
ATOM 903 C CA . LYS A 1 114 ? -25.356 -3.164 46.709 1.00 97.06 114 LYS A CA 1
ATOM 904 C C . LYS A 1 114 ? -26.095 -2.352 47.770 1.00 97.06 114 LYS A C 1
ATOM 906 O O . LYS A 1 114 ? -26.600 -2.926 48.733 1.00 97.06 114 LYS A O 1
ATOM 911 N N . GLN A 1 115 ? -26.173 -1.032 47.599 1.00 96.44 115 GLN A N 1
ATOM 912 C CA . GLN A 1 115 ? -26.927 -0.167 48.510 1.00 96.44 115 GLN A CA 1
ATOM 913 C C . GLN A 1 115 ? -28.420 -0.521 48.505 1.00 96.44 115 GLN A C 1
ATOM 915 O O . GLN A 1 115 ? -29.031 -0.611 49.569 1.00 96.44 115 GLN A O 1
ATOM 920 N N . GLU A 1 116 ? -28.992 -0.805 47.335 1.00 97.25 116 GLU A N 1
ATOM 921 C CA . GLU A 1 116 ? -30.380 -1.248 47.207 1.00 97.25 116 GLU A CA 1
ATOM 922 C C . GLU A 1 116 ? -30.635 -2.563 47.959 1.00 97.25 116 GLU A C 1
ATOM 924 O O . GLU A 1 116 ? -31.600 -2.655 48.716 1.00 97.25 116 GLU A O 1
ATOM 929 N N . GLN A 1 117 ? -29.744 -3.554 47.837 1.00 96.31 117 GLN A N 1
ATOM 930 C CA . GLN A 1 117 ? -29.855 -4.819 48.579 1.00 96.31 117 GLN A CA 1
ATOM 931 C C . GLN A 1 117 ? -29.851 -4.607 50.101 1.00 96.31 117 GLN A C 1
ATOM 933 O O . GLN A 1 117 ? -30.611 -5.254 50.826 1.00 96.31 117 GLN A O 1
ATOM 938 N N . ILE A 1 118 ? -29.024 -3.679 50.595 1.00 97.25 118 ILE A N 1
ATOM 939 C CA . ILE A 1 118 ? -28.997 -3.316 52.018 1.00 97.25 118 ILE A CA 1
ATOM 940 C C . ILE A 1 118 ? -30.342 -2.709 52.434 1.00 97.25 118 ILE A C 1
ATOM 942 O O . ILE A 1 118 ? -30.916 -3.129 53.439 1.00 97.25 118 ILE A O 1
ATOM 946 N N . ILE A 1 119 ? -30.874 -1.769 51.648 1.00 96.69 119 ILE A N 1
ATOM 947 C CA . ILE A 1 119 ? -32.171 -1.132 51.918 1.00 96.69 119 ILE A CA 1
ATOM 948 C C . ILE A 1 119 ? -33.294 -2.177 51.929 1.00 96.69 119 ILE A C 1
ATOM 950 O O . ILE A 1 119 ? -34.093 -2.194 52.863 1.00 96.69 119 ILE A O 1
ATOM 954 N N . GLN A 1 120 ? -33.324 -3.092 50.955 1.00 96.56 120 GLN A N 1
ATOM 955 C CA . GLN A 1 120 ? -34.311 -4.175 50.892 1.00 96.56 120 GLN A CA 1
ATOM 956 C C . GLN A 1 120 ? -34.262 -5.067 52.145 1.00 96.56 120 GLN A C 1
ATOM 958 O O . GLN A 1 120 ? -35.305 -5.388 52.719 1.00 96.56 120 GLN A O 1
ATOM 963 N N . SER A 1 121 ? -33.061 -5.409 52.624 1.00 97.56 121 SER A N 1
ATOM 964 C CA . SER A 1 121 ? -32.871 -6.161 53.874 1.00 97.56 121 SER A CA 1
ATOM 965 C C . SER A 1 121 ? -33.365 -5.389 55.104 1.00 97.56 121 SER A C 1
ATOM 967 O O . SER A 1 121 ? -34.050 -5.945 55.965 1.00 97.56 121 SER A O 1
ATOM 969 N N . MET A 1 122 ? -33.081 -4.087 55.191 1.00 97.62 122 MET A N 1
ATOM 970 C CA . MET A 1 122 ? -33.578 -3.239 56.281 1.00 97.62 122 MET A CA 1
ATOM 971 C C . MET A 1 122 ? -35.108 -3.145 56.276 1.00 97.62 122 MET A C 1
ATOM 973 O O . MET A 1 122 ? -35.736 -3.290 57.325 1.00 97.62 122 MET A O 1
ATOM 977 N N . SER A 1 123 ? -35.719 -2.949 55.104 1.00 97.31 123 SER A N 1
ATOM 978 C CA . SER A 1 123 ? -37.175 -2.922 54.949 1.00 97.31 123 SER A CA 1
ATOM 979 C C . SER A 1 123 ? -37.819 -4.238 55.382 1.00 97.31 123 SER A C 1
ATOM 981 O O . SER A 1 123 ? -38.836 -4.211 56.073 1.00 97.31 123 SER A O 1
ATOM 983 N N . TYR A 1 124 ? -37.209 -5.380 55.047 1.00 97.50 124 TYR A N 1
ATOM 984 C CA . TYR A 1 124 ? -37.676 -6.688 55.508 1.00 97.50 124 TYR A CA 1
ATOM 985 C C . TYR A 1 124 ? -37.694 -6.783 57.042 1.00 97.50 124 TYR A C 1
ATOM 987 O O . TYR A 1 124 ? -38.721 -7.134 57.623 1.00 97.50 124 TYR A O 1
ATOM 995 N N . HIS A 1 125 ? -36.600 -6.406 57.714 1.00 96.06 125 HIS A N 1
ATOM 996 C CA . HIS A 1 125 ? -36.525 -6.441 59.179 1.00 96.06 125 HIS A CA 1
ATOM 997 C C . HIS A 1 125 ? -37.519 -5.489 59.855 1.00 96.06 125 HIS A C 1
ATOM 999 O O . HIS A 1 125 ? -38.115 -5.846 60.869 1.00 96.06 125 HIS A O 1
ATOM 1005 N N . LEU A 1 126 ? -37.745 -4.299 59.290 1.00 96.62 126 LEU A N 1
ATOM 1006 C CA . LEU A 1 126 ? -38.750 -3.366 59.808 1.00 96.62 126 LEU A CA 1
ATOM 1007 C C . LEU A 1 126 ? -40.160 -3.961 59.765 1.00 96.62 126 LEU A C 1
ATOM 1009 O O . LEU A 1 126 ? -40.920 -3.802 60.719 1.00 96.62 126 LEU A O 1
ATOM 1013 N N . VAL A 1 127 ? -40.504 -4.676 58.690 1.00 97.12 127 VAL A N 1
ATOM 1014 C CA . VAL A 1 127 ? -41.801 -5.357 58.581 1.00 97.12 127 VAL A CA 1
ATOM 1015 C C . VAL A 1 127 ? -41.939 -6.454 59.640 1.00 97.12 127 VAL A C 1
ATOM 1017 O O . VAL A 1 127 ? -42.991 -6.538 60.272 1.00 97.12 127 VAL A O 1
ATOM 1020 N N . GLN A 1 128 ? -40.888 -7.247 59.879 1.00 95.94 128 GLN A N 1
ATOM 1021 C CA . GLN A 1 128 ? -40.885 -8.281 60.926 1.00 95.94 128 GLN A CA 1
ATOM 1022 C C . GLN A 1 128 ? -41.099 -7.676 62.321 1.00 95.94 128 GLN A C 1
ATOM 1024 O O . GLN A 1 128 ? -42.003 -8.088 63.045 1.00 95.94 128 GLN A O 1
ATOM 1029 N N . LEU A 1 129 ? -40.355 -6.620 62.667 1.00 96.12 129 LEU A N 1
ATOM 1030 C CA . LEU A 1 129 ? -40.519 -5.923 63.948 1.00 96.12 129 LEU A CA 1
ATOM 1031 C C . LEU A 1 129 ? -41.927 -5.338 64.115 1.00 96.12 129 LEU A C 1
ATOM 1033 O O . LEU A 1 129 ? -42.506 -5.395 65.199 1.00 96.12 129 LEU A O 1
ATOM 1037 N N . GLN A 1 130 ? -42.510 -4.791 63.046 1.00 95.25 130 GLN A N 1
ATOM 1038 C CA . GLN A 1 130 ? -43.875 -4.273 63.090 1.00 95.25 130 GLN A CA 1
ATOM 1039 C C . GLN A 1 130 ? -44.899 -5.388 63.366 1.00 95.25 130 GLN A C 1
ATOM 1041 O O . GLN A 1 130 ? -45.865 -5.157 64.096 1.00 95.25 130 GLN A O 1
ATOM 1046 N N . GLN A 1 131 ? -44.694 -6.588 62.810 1.00 94.56 131 GLN A N 1
ATOM 1047 C CA . GLN A 1 131 ? -45.529 -7.759 63.091 1.00 94.56 131 GLN A CA 1
ATOM 1048 C C . GLN A 1 131 ? -45.404 -8.188 64.556 1.00 94.56 131 GLN A C 1
ATOM 1050 O O . GLN A 1 131 ? -46.428 -8.324 65.221 1.00 94.56 131 GLN A O 1
ATOM 1055 N N . GLU A 1 132 ? -44.187 -8.296 65.091 1.00 94.75 132 GLU A N 1
ATOM 1056 C CA . GLU A 1 132 ? -43.952 -8.620 66.507 1.00 94.75 132 GLU A CA 1
ATOM 1057 C C . GLU A 1 132 ? -44.623 -7.612 67.453 1.00 94.75 132 GLU A C 1
ATOM 1059 O O . GLU A 1 132 ? -45.319 -7.995 68.395 1.00 94.75 132 GLU A O 1
ATOM 1064 N N . ILE A 1 133 ? -44.486 -6.310 67.176 1.00 94.69 133 ILE A N 1
ATOM 1065 C CA . ILE A 1 133 ? -45.147 -5.251 67.954 1.00 94.69 133 ILE A CA 1
ATOM 1066 C C . ILE A 1 133 ? -46.672 -5.408 67.915 1.00 94.69 133 ILE A C 1
ATOM 1068 O O . ILE A 1 133 ? -47.340 -5.195 68.930 1.00 94.69 133 ILE A O 1
ATOM 1072 N N . ASN A 1 134 ? -47.242 -5.745 66.757 1.00 92.81 134 ASN A N 1
ATOM 1073 C CA . ASN A 1 134 ? -48.683 -5.943 66.622 1.00 92.81 134 ASN A CA 1
ATOM 1074 C C . ASN A 1 134 ? -49.166 -7.184 67.392 1.00 92.81 134 ASN A C 1
ATOM 1076 O O . ASN A 1 134 ? -50.227 -7.124 68.009 1.00 92.81 134 ASN A O 1
ATOM 1080 N N . GLU A 1 135 ? -48.389 -8.270 67.405 1.00 92.00 135 GLU A N 1
ATOM 1081 C CA . GLU A 1 135 ? -48.677 -9.473 68.198 1.00 92.00 135 GLU A CA 1
ATOM 1082 C C . GLU A 1 135 ? -48.660 -9.182 69.704 1.00 92.00 135 GLU A C 1
ATOM 1084 O O . GLU A 1 135 ? -49.593 -9.555 70.411 1.00 92.00 135 GLU A O 1
ATOM 1089 N N . LEU A 1 136 ? -47.668 -8.431 70.196 1.00 89.75 136 LEU A N 1
ATOM 1090 C CA . LEU A 1 136 ? -47.583 -8.030 71.609 1.00 89.75 136 LEU A CA 1
ATOM 1091 C C . LEU A 1 136 ? -48.738 -7.125 72.062 1.00 89.75 136 LEU A C 1
ATOM 1093 O O . LEU A 1 136 ? -49.057 -7.074 73.248 1.00 89.75 136 LEU A O 1
ATOM 1097 N N . LYS A 1 137 ? -49.359 -6.393 71.132 1.00 88.06 137 LYS A N 1
ATOM 1098 C CA . LYS A 1 137 ? -50.524 -5.539 71.403 1.00 88.06 137 LYS A CA 1
ATOM 1099 C C . LYS A 1 137 ? -51.848 -6.305 71.424 1.00 88.06 137 LYS A C 1
ATOM 1101 O O . LYS A 1 137 ? -52.870 -5.696 71.749 1.00 88.06 137 LYS A O 1
ATOM 1106 N N . LYS A 1 138 ? -51.870 -7.599 71.080 1.00 84.38 138 LYS A N 1
ATOM 1107 C CA . LYS A 1 138 ? -53.088 -8.409 71.202 1.00 84.38 138 LYS A CA 1
ATOM 1108 C C . LYS A 1 138 ? -53.483 -8.517 72.683 1.00 84.38 138 LYS A C 1
ATOM 1110 O O . LYS A 1 138 ? -52.616 -8.739 73.527 1.00 84.38 138 LYS A O 1
ATOM 1115 N N . PRO A 1 139 ? -54.770 -8.338 73.028 1.00 77.31 139 PRO A N 1
ATOM 1116 C CA . PRO A 1 139 ? -55.222 -8.459 74.409 1.00 77.31 139 PRO A CA 1
ATOM 1117 C C . PRO A 1 139 ? -54.941 -9.875 74.925 1.00 77.31 139 PRO A C 1
ATOM 1119 O O . PRO A 1 139 ? -55.248 -10.849 74.239 1.00 77.31 139 PRO A O 1
ATOM 1122 N N . GLN A 1 140 ? -54.356 -9.996 76.122 1.00 67.38 140 GLN A N 1
ATOM 1123 C CA . GLN A 1 140 ? -54.205 -11.306 76.753 1.00 67.38 140 GLN A CA 1
ATOM 1124 C C . GLN A 1 140 ? -55.585 -11.829 77.143 1.00 67.38 140 GLN A C 1
ATOM 1126 O O . GLN A 1 140 ? -56.335 -11.137 77.838 1.00 67.38 140 GLN A O 1
ATOM 1131 N N . GLU A 1 141 ? -55.928 -13.034 76.684 1.00 63.28 141 GLU A N 1
ATOM 1132 C CA . GLU A 1 141 ? -57.140 -13.700 77.149 1.00 63.28 141 GLU A CA 1
ATOM 1133 C C . GLU A 1 141 ? -57.053 -13.876 78.674 1.00 63.28 141 GLU A C 1
ATOM 1135 O O . GLU A 1 141 ? -56.000 -14.277 79.183 1.00 63.28 141 GLU A O 1
ATOM 1140 N N . PRO A 1 142 ? -58.118 -13.551 79.430 1.00 61.47 142 PRO A N 1
ATOM 1141 C CA . PRO A 1 142 ? -58.104 -13.745 80.868 1.00 61.47 142 PRO A CA 1
ATOM 1142 C C . PRO A 1 142 ? -57.878 -15.230 81.153 1.00 61.47 142 PRO A C 1
ATOM 1144 O O . PRO A 1 142 ? -58.620 -16.085 80.670 1.00 61.47 142 PRO A O 1
ATOM 1147 N N . ASN A 1 143 ? -56.836 -15.536 81.921 1.00 64.88 143 ASN A N 1
ATOM 1148 C CA . ASN A 1 143 ? -56.482 -16.910 82.243 1.00 64.88 143 ASN A CA 1
ATOM 1149 C C . ASN A 1 143 ? -57.504 -17.462 83.253 1.00 64.88 143 ASN A C 1
ATOM 1151 O O . ASN A 1 143 ? -57.371 -17.274 84.461 1.00 64.88 143 ASN A O 1
ATOM 1155 N N . TYR A 1 144 ? -58.573 -18.078 82.746 1.00 59.28 144 TYR A N 1
ATOM 1156 C CA . TYR A 1 144 ? -59.610 -18.738 83.539 1.00 59.28 144 TYR A CA 1
ATOM 1157 C C . TYR A 1 144 ? -59.217 -20.195 83.835 1.00 59.28 144 TYR A C 1
ATOM 1159 O O . TYR A 1 144 ? -59.823 -21.132 83.328 1.00 59.28 144 TYR A O 1
ATOM 1167 N N . PHE A 1 145 ? -58.202 -20.387 84.672 1.00 59.62 145 PHE A N 1
ATOM 1168 C CA . PHE A 1 145 ? -57.957 -21.631 85.413 1.00 59.62 145 PHE A CA 1
ATOM 1169 C C . PHE A 1 145 ? -57.578 -21.175 86.833 1.00 59.62 145 PHE A C 1
ATOM 1171 O O . PHE A 1 145 ? -56.671 -20.362 86.975 1.00 59.62 145 PHE A O 1
ATOM 1178 N N . GLY A 1 146 ? -58.277 -21.507 87.918 1.00 56.50 146 GLY A N 1
ATOM 1179 C CA . GLY A 1 146 ? -58.984 -22.737 88.261 1.00 56.50 146 GLY A CA 1
ATOM 1180 C C . GLY A 1 146 ? -58.375 -23.214 89.569 1.00 56.50 146 GLY A C 1
ATOM 1181 O O . GLY A 1 146 ? -57.312 -23.861 89.480 1.00 56.50 146 GLY A O 1
#

Foldseek 3Di:
DFDDFQDKWWAWAQADPVNPGDTDTFIWTFHADPGRFFTWIFTDDPVDTDIDHGAGDDDHHSHIDHDPVVVVVVVVVVVVVVVVVVVVVVVVVVVVVVVVVVVVVVVVVVVVVVVVVVVVVVVVVVVVVVVVVVVVPPDDDPPPDD